Protein AF-A0A9N9GWS0-F1 (afdb_monomer)

Organism: Funneliformis mosseae (NCBI:txid27381)

Secondary structure (DSSP, 8-state):
-HHHHHHHSS-TTTTS--SHHHHHHHHTS---PPPSS-GGGS-HHHHHHHHHHT-SSGGGSPPHHHHHHHHHHHHHHHHTT---HHHHHHHHHHHT----GGGTTTS---------TT-------

Foldseek 3Di:
DVLVCVVAVDDWPNVDDPDPVVVCCCQVVVDGGDDPDDPLLALVVSVVLVCQCSDNDPVSRDDPVVVVVVVVVLVVCVVVVPPDSRNVSVVSSVPVPPPPVVVVVPPDDPDDDPDDPPPPPPPDD

Structure (mmCIF, N/CA/C/O backbone):
data_AF-A0A9N9GWS0-F1
#
_entry.id   AF-A0A9N9GWS0-F1
#
loop_
_atom_site.group_PDB
_atom_site.id
_atom_site.type_symbol
_atom_site.label_atom_id
_atom_site.label_alt_id
_atom_site.label_comp_id
_atom_site.label_asym_id
_atom_site.label_entity_id
_atom_site.label_seq_id
_atom_site.pdbx_PDB_ins_code
_atom_site.Cartn_x
_atom_site.Cartn_y
_atom_site.Cartn_z
_atom_site.occupancy
_atom_site.B_iso_or_equiv
_atom_site.auth_seq_id
_atom_site.auth_comp_id
_atom_site.auth_asym_id
_atom_site.auth_atom_id
_atom_site.pdbx_PDB_model_num
ATOM 1 N N . MET A 1 1 ? -5.347 -4.526 1.841 1.00 88.44 1 MET A N 1
ATOM 2 C CA . MET A 1 1 ? -4.772 -5.153 3.057 1.00 88.44 1 MET A CA 1
ATOM 3 C C . MET A 1 1 ? -3.760 -6.237 2.721 1.00 88.44 1 MET A C 1
ATOM 5 O O . MET A 1 1 ? -2.741 -6.276 3.385 1.00 88.44 1 MET A O 1
ATOM 9 N N . ILE A 1 2 ? -3.976 -7.048 1.679 1.00 91.94 2 ILE A N 1
ATOM 10 C CA . ILE A 1 2 ? -3.027 -8.090 1.239 1.00 91.94 2 ILE A CA 1
ATOM 11 C C . ILE A 1 2 ? -1.607 -7.536 1.034 1.00 91.94 2 ILE A C 1
ATOM 13 O O . ILE A 1 2 ? -0.671 -8.046 1.631 1.00 91.94 2 ILE A O 1
ATOM 17 N N . MET A 1 3 ? -1.458 -6.416 0.316 1.00 93.25 3 MET A N 1
ATOM 18 C CA . MET A 1 3 ? -0.151 -5.766 0.117 1.00 93.25 3 MET A CA 1
ATOM 19 C C . MET A 1 3 ? 0.593 -5.419 1.420 1.00 93.25 3 MET A C 1
ATOM 21 O O . MET A 1 3 ? 1.818 -5.445 1.454 1.00 93.25 3 MET A O 1
ATOM 25 N N . TYR A 1 4 ? -0.130 -5.092 2.497 1.00 93.19 4 TYR A N 1
ATOM 26 C CA . TYR A 1 4 ? 0.483 -4.834 3.804 1.00 93.19 4 TYR A CA 1
ATOM 27 C C . TYR A 1 4 ? 1.026 -6.123 4.4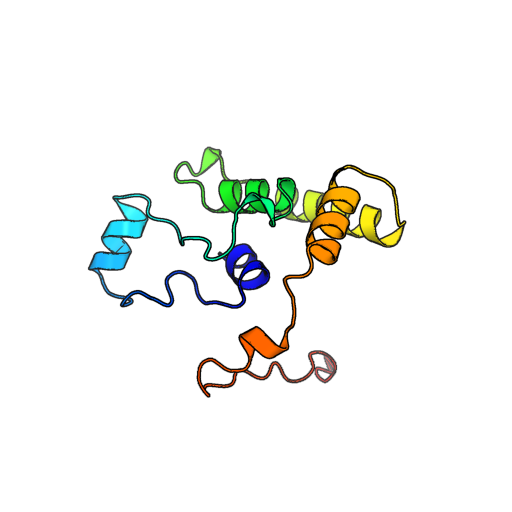27 1.00 93.19 4 TYR A C 1
ATOM 29 O O . TYR A 1 4 ? 2.108 -6.107 5.001 1.00 93.19 4 TYR A O 1
ATOM 37 N N . VAL A 1 5 ? 0.299 -7.235 4.289 1.00 92.56 5 VAL A N 1
ATOM 38 C CA . VAL A 1 5 ? 0.746 -8.549 4.779 1.00 92.56 5 VAL A CA 1
ATOM 39 C C . VAL A 1 5 ? 1.979 -9.005 4.011 1.00 92.56 5 VAL A C 1
ATOM 41 O O . VAL A 1 5 ? 2.948 -9.403 4.635 1.00 92.56 5 VAL A O 1
ATOM 44 N N . VAL A 1 6 ? 1.983 -8.866 2.682 1.00 90.81 6 VAL A N 1
ATOM 45 C CA . VAL A 1 6 ? 3.153 -9.192 1.847 1.00 90.81 6 VAL A CA 1
ATOM 46 C C . VAL A 1 6 ? 4.378 -8.382 2.271 1.00 90.81 6 VAL A C 1
ATOM 48 O O . VAL A 1 6 ? 5.474 -8.919 2.347 1.00 90.81 6 VAL A O 1
ATOM 51 N N . LEU A 1 7 ? 4.186 -7.100 2.586 1.00 88.81 7 LEU A N 1
ATOM 52 C CA . LEU A 1 7 ? 5.281 -6.216 2.968 1.00 88.81 7 LEU A CA 1
ATOM 53 C C . LEU A 1 7 ? 5.806 -6.473 4.389 1.00 88.81 7 LEU A C 1
ATOM 55 O O . LEU A 1 7 ? 6.992 -6.316 4.640 1.00 88.81 7 LEU A O 1
ATOM 59 N N . THR A 1 8 ? 4.921 -6.788 5.337 1.00 86.44 8 THR A N 1
ATOM 60 C CA . THR A 1 8 ? 5.270 -6.825 6.769 1.00 86.44 8 THR A CA 1
ATOM 61 C C . THR A 1 8 ? 5.390 -8.230 7.342 1.00 86.44 8 THR A C 1
ATOM 63 O O . THR A 1 8 ? 5.944 -8.380 8.420 1.00 86.44 8 THR A O 1
ATOM 66 N N . GLY A 1 9 ? 4.807 -9.238 6.692 1.00 88.06 9 GLY A N 1
ATOM 67 C CA . GLY A 1 9 ? 4.606 -10.575 7.256 1.00 88.06 9 GLY A CA 1
ATOM 68 C C . GLY A 1 9 ? 3.513 -10.655 8.331 1.00 88.06 9 GLY A C 1
ATOM 69 O O . GLY A 1 9 ? 3.137 -11.749 8.739 1.00 88.06 9 GLY A O 1
ATOM 70 N N . PHE A 1 10 ? 2.946 -9.527 8.775 1.00 87.81 10 PHE A N 1
ATOM 71 C CA . PHE A 1 10 ? 2.014 -9.487 9.901 1.00 87.81 10 PHE A CA 1
ATOM 72 C C . PHE A 1 10 ? 0.568 -9.237 9.476 1.00 87.81 10 PHE A C 1
ATOM 74 O O . PHE A 1 10 ? 0.261 -8.483 8.546 1.00 87.81 10 PHE A O 1
ATOM 81 N N . LYS A 1 11 ? -0.367 -9.798 10.253 1.00 90.69 11 LYS A N 1
ATOM 82 C CA . LYS A 1 11 ? -1.788 -9.457 10.146 1.00 90.69 11 LYS A CA 1
ATOM 83 C C . LYS A 1 11 ? -1.989 -7.950 10.400 1.00 90.69 11 LYS A C 1
ATOM 85 O O . LYS A 1 11 ? -1.433 -7.406 11.361 1.00 90.69 11 LYS A O 1
ATOM 90 N N . PRO A 1 12 ? -2.830 -7.252 9.613 1.00 91.56 12 PRO A N 1
ATOM 91 C CA . PRO A 1 12 ? -3.168 -5.861 9.884 1.00 91.56 12 PRO A CA 1
ATOM 92 C C . PRO A 1 12 ? -3.698 -5.698 11.309 1.00 91.56 12 PRO A C 1
ATOM 94 O O . PRO A 1 12 ? -4.631 -6.394 11.708 1.00 91.56 12 PRO A O 1
ATOM 97 N N . PHE A 1 13 ? -3.121 -4.753 12.053 1.00 92.94 13 PHE A N 1
ATOM 98 C CA . PHE A 1 13 ? -3.447 -4.501 13.460 1.00 92.94 13 PHE A CA 1
ATOM 99 C C . PHE A 1 13 ? -3.142 -5.661 14.428 1.00 92.94 13 PHE A C 1
ATOM 101 O O . PHE A 1 13 ? -3.750 -5.695 15.490 1.00 92.94 13 PHE A O 1
ATOM 108 N N . HIS A 1 14 ? -2.176 -6.545 14.137 1.00 90.31 14 HIS A N 1
ATOM 109 C CA . HIS A 1 14 ? -1.800 -7.668 15.023 1.00 90.31 14 HIS A CA 1
ATOM 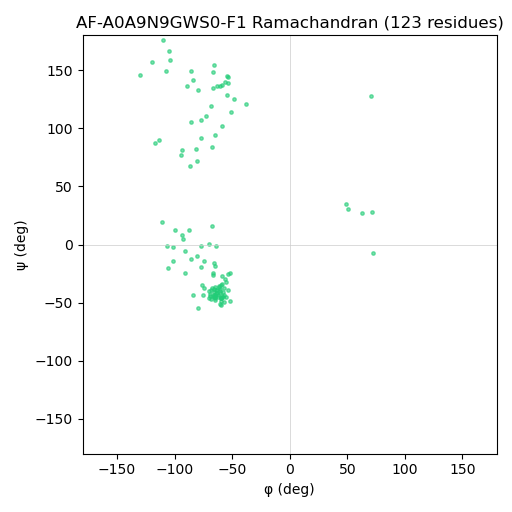110 C C . HIS A 1 14 ? -1.491 -7.271 16.484 1.00 90.31 14 HIS A C 1
ATOM 112 O O . HIS A 1 14 ? -1.673 -8.072 17.389 1.00 90.31 14 HIS A O 1
ATOM 118 N N . THR A 1 15 ? -1.094 -6.019 16.747 1.00 90.00 15 THR A N 1
ATOM 119 C CA . THR A 1 15 ? -0.857 -5.480 18.105 1.00 90.00 15 THR A CA 1
ATOM 120 C C . THR A 1 15 ? -2.105 -4.894 18.782 1.00 90.00 15 THR A C 1
ATOM 122 O O . THR A 1 15 ? -1.997 -4.121 19.746 1.00 90.00 15 THR A O 1
ATOM 125 N N . LYS A 1 16 ? -3.301 -5.130 18.235 1.00 91.56 16 LYS A N 1
ATOM 126 C CA . LYS A 1 16 ? -4.577 -4.600 18.733 1.00 91.56 16 LYS A CA 1
ATOM 127 C C . LYS A 1 16 ? -5.598 -5.721 18.866 1.00 91.56 16 LYS A C 1
ATOM 129 O O . LYS A 1 16 ? -5.660 -6.626 18.044 1.00 91.56 16 LYS A O 1
ATOM 134 N N . ILE A 1 17 ? -6.448 -5.596 19.880 1.00 95.31 17 ILE A N 1
ATOM 135 C CA . ILE A 1 17 ? -7.609 -6.465 20.060 1.00 95.31 17 ILE A CA 1
ATOM 136 C C . ILE A 1 17 ? -8.593 -6.208 18.911 1.00 95.31 17 ILE A C 1
ATOM 138 O O . ILE A 1 17 ? -8.854 -5.058 18.547 1.00 95.31 17 ILE A O 1
ATOM 142 N N . HIS A 1 18 ? -9.113 -7.284 18.321 1.00 94.56 18 HIS A N 1
ATOM 143 C CA . HIS A 1 18 ? -10.063 -7.244 17.210 1.00 94.56 18 HIS A CA 1
ATOM 144 C C . HIS A 1 18 ? -11.507 -7.132 17.722 1.00 94.56 18 HIS A C 1
ATOM 146 O O . HIS A 1 18 ? -12.298 -8.061 17.593 1.00 94.56 18 HIS A O 1
ATOM 152 N N . ASP A 1 19 ? -11.834 -5.986 18.315 1.00 96.81 19 ASP A N 1
ATOM 153 C CA . ASP A 1 19 ? -13.149 -5.687 18.884 1.00 96.81 19 ASP A CA 1
ATOM 154 C C . ASP A 1 19 ? -13.922 -4.619 18.082 1.00 96.81 19 ASP A C 1
ATOM 156 O O . ASP A 1 19 ? -13.431 -4.015 17.118 1.00 96.81 19 ASP A O 1
ATOM 160 N N . SER A 1 20 ? -15.160 -4.357 18.507 1.00 97.19 20 SER A N 1
ATOM 161 C CA . SER A 1 20 ? -16.021 -3.318 17.932 1.00 97.19 20 SER A CA 1
ATOM 162 C C . SER A 1 20 ? -15.401 -1.918 18.004 1.00 97.19 20 SER A C 1
ATOM 164 O O . SER A 1 20 ? -15.686 -1.067 17.158 1.00 97.19 20 SER A O 1
ATOM 166 N N . ASP A 1 21 ? -14.529 -1.650 18.976 1.00 97.25 21 ASP A N 1
ATOM 167 C CA . ASP A 1 21 ? -13.870 -0.353 19.107 1.00 97.25 21 ASP A CA 1
ATOM 168 C C . ASP A 1 21 ? -12.751 -0.169 18.082 1.00 97.25 21 ASP A C 1
ATOM 170 O O . ASP A 1 21 ? -12.560 0.938 17.563 1.00 97.25 21 ASP A O 1
ATOM 174 N N . LEU A 1 22 ? -12.031 -1.235 17.727 1.00 96.00 22 LEU A N 1
ATOM 175 C CA . LEU A 1 22 ? -11.112 -1.225 16.597 1.00 96.00 22 LEU A CA 1
ATOM 176 C C . LEU A 1 22 ? -11.867 -0.974 15.289 1.00 96.00 22 LEU A C 1
ATOM 178 O O . LEU A 1 22 ? -11.430 -0.125 14.507 1.00 96.00 22 LEU A O 1
ATOM 182 N N . VAL A 1 23 ? -13.020 -1.620 15.080 1.00 95.62 23 VAL A N 1
ATOM 183 C CA . VAL A 1 23 ? -13.873 -1.382 13.901 1.00 95.62 23 VAL A CA 1
ATOM 184 C C . VAL A 1 23 ? -14.275 0.091 13.809 1.00 95.62 23 VAL A C 1
ATOM 186 O O . VAL A 1 23 ? -14.042 0.722 12.777 1.00 95.62 23 VAL A O 1
ATOM 189 N N . LYS A 1 24 ? -14.769 0.692 14.901 1.00 97.06 24 LYS A N 1
ATOM 190 C CA . LYS A 1 24 ? -15.094 2.131 14.949 1.00 97.06 24 LYS A CA 1
ATOM 191 C C . LYS A 1 24 ? -13.887 3.000 14.596 1.00 97.06 24 LYS A C 1
ATOM 193 O O . LYS A 1 24 ? -14.010 3.946 13.823 1.00 97.06 24 LYS A O 1
ATOM 198 N N . LYS A 1 25 ? -12.697 2.684 15.118 1.00 96.62 25 LYS A N 1
ATOM 199 C CA . LYS A 1 25 ? -11.464 3.422 14.789 1.00 96.62 25 LYS A CA 1
ATOM 200 C C . LYS A 1 25 ? -11.107 3.295 13.299 1.00 96.62 25 LYS A C 1
ATOM 202 O O . LYS A 1 25 ? -10.670 4.276 12.708 1.00 96.62 25 LYS A O 1
ATOM 207 N N . ILE A 1 26 ? -11.294 2.129 12.681 1.00 94.19 26 ILE A N 1
ATOM 208 C CA . ILE A 1 26 ? -11.002 1.907 11.253 1.00 94.19 26 ILE A CA 1
ATOM 209 C C . ILE A 1 26 ? -12.001 2.643 10.355 1.00 94.19 26 ILE A C 1
ATOM 211 O O . ILE A 1 26 ? -11.587 3.294 9.393 1.00 94.19 26 ILE A O 1
ATOM 215 N N . VAL A 1 27 ? -13.295 2.543 10.663 1.00 93.00 27 VAL A N 1
ATOM 216 C CA . VAL A 1 27 ? -14.377 3.076 9.825 1.00 93.00 27 VAL A CA 1
ATOM 217 C C . VAL A 1 27 ? -14.535 4.581 10.031 1.00 93.00 27 VAL A C 1
ATOM 219 O O . VAL A 1 27 ? -14.424 5.339 9.072 1.00 93.00 27 VAL A O 1
ATOM 222 N N . ILE A 1 28 ? -14.714 5.020 11.280 1.00 94.56 28 ILE A N 1
ATOM 223 C CA . ILE A 1 28 ? -15.062 6.408 11.626 1.00 94.56 28 ILE A CA 1
ATOM 224 C C . ILE A 1 28 ? -13.815 7.289 11.692 1.00 94.56 28 ILE A C 1
ATOM 226 O O . ILE A 1 28 ? -13.820 8.402 11.187 1.00 94.56 28 ILE A O 1
ATOM 230 N N . LYS A 1 29 ? -12.728 6.795 12.301 1.00 94.75 29 LYS A N 1
ATOM 231 C CA . LYS A 1 29 ? -11.467 7.556 12.427 1.00 94.75 29 LYS A CA 1
ATOM 232 C C . LYS A 1 29 ? -10.471 7.263 11.304 1.00 94.75 29 LYS A C 1
ATOM 234 O O . LYS A 1 29 ? -9.312 7.655 11.400 1.00 94.75 29 LYS A O 1
ATOM 239 N N . HIS A 1 30 ? -10.898 6.512 10.289 1.00 94.00 30 HIS A N 1
ATOM 240 C CA . HIS A 1 30 ? -10.099 6.129 9.121 1.00 94.00 30 HIS A CA 1
ATOM 241 C C . HIS A 1 30 ? -8.733 5.521 9.472 1.00 94.00 30 HIS A C 1
ATOM 243 O O . HIS A 1 30 ? -7.768 5.642 8.717 1.00 94.00 30 HIS A O 1
ATOM 249 N N . ARG A 1 31 ? -8.634 4.838 10.620 1.00 94.56 31 ARG A N 1
ATOM 250 C CA . ARG A 1 31 ? -7.375 4.263 11.095 1.00 94.56 31 ARG A CA 1
ATOM 251 C C . ARG A 1 31 ? -6.847 3.234 10.094 1.00 94.56 31 ARG A C 1
ATOM 253 O O . ARG A 1 31 ? -7.604 2.392 9.602 1.00 94.56 31 ARG A O 1
ATOM 260 N N . ARG A 1 32 ? -5.541 3.274 9.825 1.00 94.38 32 ARG A N 1
ATOM 261 C CA . ARG A 1 32 ? -4.806 2.278 9.031 1.00 94.38 32 ARG A CA 1
ATOM 262 C C . ARG A 1 32 ? -3.694 1.630 9.865 1.00 94.38 32 ARG A C 1
ATOM 264 O O . ARG A 1 32 ? -3.315 2.198 10.895 1.00 94.38 32 ARG A O 1
ATOM 271 N N . PRO A 1 33 ? -3.235 0.423 9.494 1.00 92.56 33 PRO A N 1
ATOM 272 C CA . PRO A 1 33 ? -2.078 -0.205 10.121 1.00 92.56 33 PRO A CA 1
ATOM 273 C C . PRO A 1 33 ? -0.850 0.712 10.080 1.00 92.56 33 PRO A C 1
ATOM 275 O O . PRO A 1 33 ? -0.671 1.461 9.123 1.00 92.56 33 PRO A O 1
ATOM 278 N N . LYS A 1 34 ? -0.019 0.653 11.123 1.00 89.25 34 LYS A N 1
ATOM 279 C CA . LYS A 1 34 ? 1.279 1.338 11.142 1.00 89.25 34 LYS A CA 1
ATOM 280 C C . LYS A 1 34 ? 2.339 0.448 10.493 1.00 89.25 34 LYS A C 1
ATOM 282 O O . LYS A 1 34 ? 2.244 -0.775 10.589 1.00 89.25 34 LYS A O 1
ATOM 287 N N . PHE A 1 35 ? 3.332 1.062 9.866 1.00 85.56 35 PHE A N 1
ATOM 288 C CA . PHE A 1 35 ? 4.565 0.381 9.481 1.00 85.56 35 PHE A CA 1
ATOM 289 C C . PHE A 1 35 ? 5.518 0.368 10.683 1.00 85.56 35 PHE A C 1
ATOM 291 O O . PHE A 1 35 ? 5.532 1.324 11.462 1.00 85.56 35 PHE A O 1
ATOM 298 N N . TYR A 1 36 ? 6.240 -0.738 10.869 1.00 79.38 36 TYR A N 1
ATOM 299 C CA . TYR A 1 36 ? 7.192 -0.914 11.977 1.00 79.38 36 TYR A CA 1
ATOM 300 C C . TYR A 1 36 ? 8.649 -0.718 11.546 1.00 79.38 36 TYR A C 1
ATOM 302 O O . TYR A 1 36 ? 9.516 -0.544 12.393 1.00 79.38 36 TYR A O 1
ATOM 310 N N . PHE A 1 37 ? 8.900 -0.705 10.239 1.00 80.94 37 PHE A N 1
ATOM 311 C CA . PHE A 1 37 ? 10.148 -0.269 9.620 1.00 80.94 37 PHE A CA 1
ATOM 312 C C . PHE A 1 37 ? 9.959 1.129 9.004 1.00 80.94 37 PHE A C 1
ATOM 314 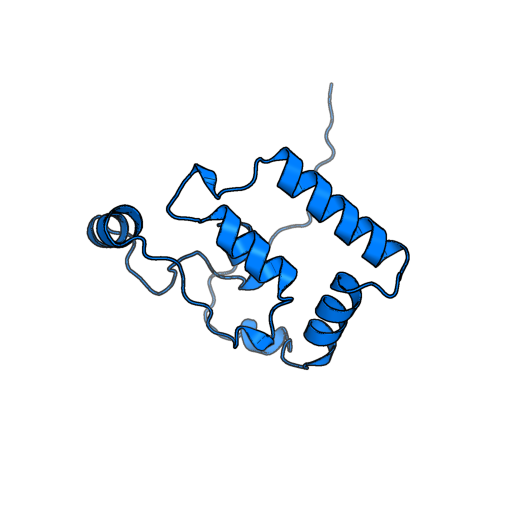O O . PHE A 1 37 ? 8.813 1.527 8.746 1.00 80.94 37 PHE A O 1
ATOM 321 N N . PRO A 1 38 ? 11.052 1.881 8.787 1.00 84.19 38 PRO A N 1
ATOM 322 C CA . PRO A 1 38 ? 11.005 3.194 8.150 1.00 84.19 38 PRO A CA 1
ATOM 323 C C . PRO A 1 38 ? 10.353 3.149 6.762 1.00 84.19 38 PRO A C 1
ATOM 325 O O . PRO A 1 38 ? 10.583 2.222 5.987 1.00 84.19 38 PRO A O 1
ATOM 328 N N . GLU A 1 39 ? 9.533 4.152 6.430 1.00 86.31 39 GLU A N 1
ATOM 329 C CA . GLU A 1 39 ? 8.878 4.200 5.115 1.00 86.31 39 GLU A CA 1
ATOM 330 C C . GLU A 1 39 ? 9.891 4.400 3.975 1.00 86.31 39 GLU A C 1
ATOM 332 O O . GLU A 1 39 ? 9.629 3.947 2.864 1.00 86.31 39 GLU A O 1
ATOM 337 N N . GLU A 1 40 ? 11.056 5.010 4.239 1.00 85.56 40 GLU A N 1
ATOM 338 C CA . GLU A 1 40 ? 12.136 5.170 3.254 1.00 85.56 40 GLU A CA 1
ATOM 339 C C . GLU A 1 40 ? 12.790 3.858 2.792 1.00 85.56 40 GLU A C 1
ATOM 341 O O . GLU A 1 40 ? 13.473 3.851 1.759 1.00 85.56 40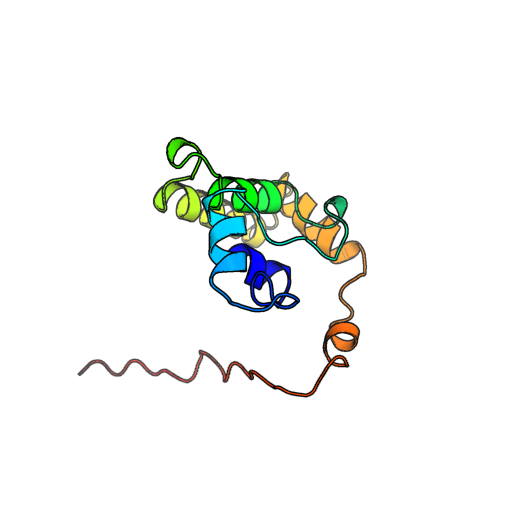 GLU A O 1
ATOM 346 N N . ASP A 1 41 ? 12.569 2.770 3.534 1.00 84.94 41 ASP A N 1
ATOM 347 C CA . ASP A 1 41 ? 13.026 1.427 3.174 1.00 84.94 41 ASP A CA 1
ATOM 348 C C . ASP A 1 41 ? 12.036 0.712 2.252 1.00 84.94 41 ASP A C 1
ATOM 350 O O . ASP A 1 41 ? 12.365 -0.311 1.663 1.00 84.94 41 ASP A O 1
ATOM 354 N N . ILE A 1 42 ? 10.821 1.238 2.098 1.00 89.25 42 ILE A N 1
ATOM 355 C CA . ILE A 1 42 ? 9.799 0.660 1.232 1.00 89.25 42 ILE A CA 1
ATOM 356 C C . ILE A 1 42 ? 9.964 1.267 -0.162 1.00 89.25 42 ILE A C 1
ATOM 358 O O . ILE A 1 42 ? 10.080 2.490 -0.281 1.00 89.25 42 ILE A O 1
ATOM 362 N N . PRO A 1 43 ? 9.888 0.474 -1.247 1.00 92.62 43 PRO A N 1
ATOM 363 C CA . PRO A 1 43 ? 9.742 1.027 -2.586 1.00 92.62 43 PRO A CA 1
ATOM 364 C C . PRO A 1 43 ? 8.570 2.021 -2.616 1.00 92.62 43 PRO A C 1
ATOM 366 O O . PRO A 1 43 ? 7.414 1.645 -2.408 1.00 92.62 43 PRO A O 1
ATOM 369 N N . ASN A 1 44 ? 8.863 3.303 -2.841 1.00 93.88 44 ASN A N 1
ATOM 370 C CA . ASN A 1 44 ? 7.886 4.392 -2.757 1.00 93.88 44 ASN A CA 1
ATOM 371 C C . ASN A 1 44 ? 6.656 4.134 -3.630 1.00 93.88 44 ASN A C 1
ATOM 373 O O . ASN A 1 44 ? 5.533 4.416 -3.221 1.00 93.88 44 ASN A O 1
ATOM 377 N N . ASP A 1 45 ? 6.845 3.578 -4.824 1.00 94.69 45 ASP A N 1
ATOM 378 C CA . ASP A 1 45 ? 5.737 3.268 -5.727 1.00 94.69 45 ASP A CA 1
ATOM 379 C C . ASP A 1 45 ? 4.843 2.137 -5.186 1.00 94.69 45 ASP A C 1
ATOM 381 O O . ASP A 1 45 ? 3.615 2.244 -5.257 1.00 94.69 45 ASP A O 1
ATOM 385 N N . TYR A 1 46 ? 5.424 1.120 -4.538 1.00 94.50 46 TYR A N 1
ATOM 386 C CA . TYR A 1 46 ? 4.672 0.082 -3.824 1.00 94.50 46 TYR A CA 1
ATOM 387 C C . TYR A 1 46 ? 3.903 0.670 -2.636 1.00 94.50 46 TYR A C 1
ATOM 389 O O . TYR A 1 46 ? 2.710 0.406 -2.466 1.00 94.50 46 TYR A O 1
ATOM 397 N N . LEU A 1 47 ? 4.557 1.522 -1.839 1.00 94.00 47 LEU A N 1
ATOM 398 C CA . LEU A 1 47 ? 3.935 2.207 -0.708 1.00 94.00 47 LEU A CA 1
ATOM 399 C C . LEU A 1 47 ? 2.772 3.099 -1.154 1.00 94.00 47 LEU A C 1
ATOM 401 O O . LEU A 1 47 ? 1.717 3.112 -0.519 1.00 94.00 47 LEU A O 1
ATOM 405 N N . ASN A 1 48 ? 2.941 3.816 -2.263 1.00 95.44 48 ASN A N 1
ATOM 406 C CA . ASN A 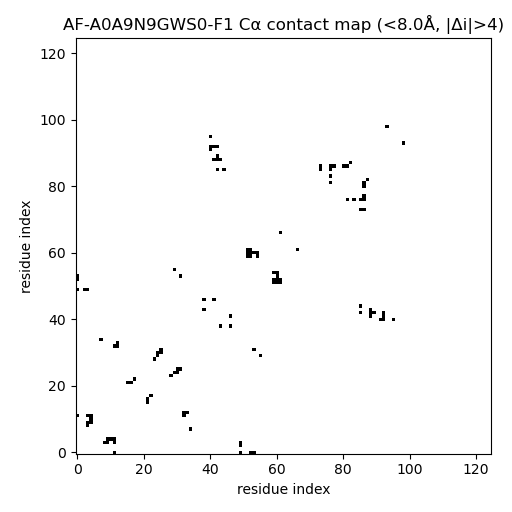1 48 ? 1.909 4.660 -2.851 1.00 95.44 48 ASN A CA 1
ATOM 407 C C . ASN A 1 48 ? 0.717 3.835 -3.338 1.00 95.44 48 ASN A C 1
ATOM 409 O O . ASN A 1 48 ? -0.425 4.191 -3.043 1.00 95.44 48 ASN A O 1
ATOM 413 N N . LEU A 1 49 ? 0.958 2.722 -4.038 1.00 96.50 49 LEU A N 1
ATOM 414 C CA . LEU A 1 49 ? -0.100 1.805 -4.464 1.00 96.50 49 LEU A CA 1
ATOM 415 C C . LEU A 1 49 ? -0.864 1.252 -3.254 1.00 96.50 49 LEU A C 1
ATOM 417 O O . LEU A 1 49 ? -2.089 1.363 -3.188 1.00 96.50 49 LEU A O 1
ATOM 421 N N . LEU A 1 50 ? -0.142 0.762 -2.244 1.00 95.31 50 LEU A N 1
ATOM 422 C CA . LEU A 1 50 ? -0.711 0.279 -0.987 1.00 95.31 50 LEU A CA 1
ATOM 423 C C . LEU A 1 50 ? -1.574 1.366 -0.320 1.00 95.31 50 LEU A C 1
ATOM 425 O O . LEU A 1 50 ? -2.710 1.089 0.084 1.00 95.31 50 LEU A O 1
ATOM 429 N N . LYS A 1 51 ? -1.079 2.612 -0.271 1.00 94.44 51 LYS A N 1
ATOM 430 C CA . LYS A 1 51 ? -1.797 3.767 0.287 1.00 94.44 51 LYS A CA 1
ATOM 431 C C . LYS A 1 51 ? -3.062 4.134 -0.492 1.00 94.44 51 LYS A C 1
ATOM 433 O O . LYS A 1 51 ? -4.071 4.478 0.126 1.00 94.44 51 LYS A O 1
ATOM 438 N N . LYS A 1 52 ? -3.059 4.012 -1.818 1.00 96.19 52 LYS A N 1
ATOM 439 C CA . LYS A 1 52 ? -4.256 4.229 -2.644 1.00 96.19 52 LYS A CA 1
ATOM 440 C C . LYS A 1 52 ? -5.300 3.130 -2.428 1.00 96.19 52 LYS A C 1
ATOM 442 O O . LYS A 1 52 ? -6.465 3.440 -2.190 1.00 96.19 52 LYS A O 1
ATOM 447 N N . CYS A 1 53 ? -4.887 1.861 -2.396 1.00 95.38 53 CYS A N 1
ATOM 448 C CA . CYS A 1 53 ? -5.777 0.703 -2.232 1.00 95.38 53 CYS A CA 1
ATOM 449 C C . CYS A 1 53 ? -6.644 0.746 -0.962 1.00 95.38 53 CYS A C 1
ATOM 451 O O . CYS A 1 53 ? -7.747 0.203 -0.941 1.00 95.38 53 CYS A O 1
ATOM 453 N N . TRP A 1 54 ? -6.172 1.383 0.112 1.00 92.19 54 TRP A N 1
ATOM 454 C CA . TRP A 1 54 ? -6.931 1.529 1.360 1.00 92.19 54 TRP A CA 1
ATOM 455 C C . TRP A 1 54 ? -7.371 2.973 1.648 1.00 92.19 54 TRP A C 1
ATOM 457 O 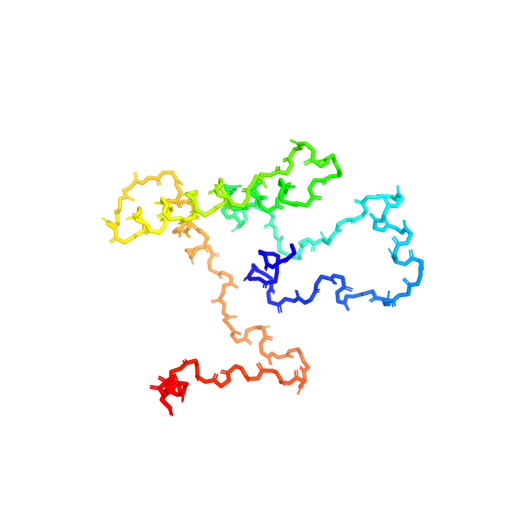O . TRP A 1 54 ? -7.672 3.304 2.802 1.00 92.19 54 TRP A O 1
ATOM 467 N N . SER A 1 55 ? -7.390 3.844 0.633 1.00 94.44 55 SER A N 1
ATOM 468 C CA . SER A 1 55 ? -7.813 5.239 0.782 1.00 94.44 55 SER A CA 1
ATOM 469 C C . SER A 1 55 ? -9.204 5.330 1.413 1.00 94.44 55 SER A C 1
ATOM 471 O O . SER A 1 55 ? -10.068 4.472 1.189 1.00 94.44 55 SER A O 1
ATOM 473 N N . TYR A 1 56 ? -9.421 6.346 2.254 1.00 91.88 56 TYR A N 1
ATOM 474 C CA . TYR A 1 56 ? -10.741 6.585 2.833 1.00 91.88 56 TYR A CA 1
ATOM 475 C C . TYR A 1 56 ? -11.769 6.839 1.731 1.00 91.88 56 TYR A C 1
ATOM 477 O O . TYR A 1 56 ? -12.770 6.126 1.680 1.00 91.88 56 TYR A O 1
ATOM 485 N N . SER A 1 57 ? -11.469 7.773 0.821 1.00 94.12 57 SER A N 1
ATOM 486 C CA . SER A 1 57 ? -12.326 8.054 -0.327 1.00 94.12 57 SER A CA 1
ATOM 487 C C . SER A 1 57 ? -12.309 6.869 -1.295 1.00 94.12 57 SER A C 1
ATOM 489 O O . SER A 1 57 ? -11.238 6.553 -1.827 1.00 94.12 57 SER A O 1
ATOM 491 N N . PRO A 1 58 ? -13.456 6.218 -1.563 1.00 93.38 58 PRO A N 1
ATOM 492 C CA . PRO A 1 58 ? -13.522 5.102 -2.503 1.00 93.38 58 PRO A CA 1
ATOM 493 C C . PRO A 1 58 ? -13.065 5.483 -3.914 1.00 93.38 58 PRO A C 1
ATOM 495 O O . PRO A 1 58 ? -12.409 4.683 -4.564 1.00 93.38 58 PRO A O 1
ATOM 498 N N . SER A 1 59 ? -13.325 6.721 -4.347 1.00 96.06 59 SER A N 1
ATOM 499 C CA . SER A 1 59 ? -12.930 7.232 -5.669 1.00 96.06 59 SER A CA 1
ATOM 500 C C . SER A 1 59 ? -11.418 7.333 -5.889 1.00 96.06 59 SER A C 1
ATOM 502 O O . SER A 1 59 ? -10.972 7.433 -7.024 1.00 96.06 59 SER A O 1
ATOM 504 N N . LEU A 1 60 ? -10.624 7.327 -4.814 1.00 96.00 60 LEU A N 1
ATOM 505 C CA . LEU A 1 60 ? -9.160 7.345 -4.888 1.00 96.00 60 LEU A CA 1
ATOM 506 C C . LEU A 1 60 ? -8.557 5.936 -4.903 1.00 96.00 60 LEU A C 1
ATOM 508 O O . LEU A 1 60 ? -7.337 5.797 -5.013 1.00 96.00 60 LEU A O 1
ATOM 512 N N . ARG A 1 61 ? -9.383 4.898 -4.727 1.00 97.12 61 ARG A N 1
ATOM 513 C CA . ARG A 1 61 ? -8.924 3.515 -4.799 1.00 97.12 61 ARG A CA 1
ATOM 514 C C . ARG A 1 61 ? -8.811 3.124 -6.271 1.00 97.12 61 ARG A C 1
ATOM 516 O O . ARG A 1 61 ? -9.739 3.402 -7.025 1.00 97.12 61 ARG A O 1
ATOM 523 N N . PRO A 1 62 ? -7.695 2.504 -6.677 1.00 97.25 62 PRO A N 1
ATOM 524 C CA . PRO A 1 62 ? -7.554 2.018 -8.034 1.00 97.25 62 PRO A CA 1
ATOM 525 C C . PRO A 1 62 ? -8.536 0.874 -8.277 1.00 97.25 62 PRO A C 1
ATOM 527 O O . PRO A 1 62 ? -8.847 0.101 -7.363 1.00 97.25 62 PRO A O 1
ATOM 530 N N . ASP A 1 63 ? -8.999 0.775 -9.516 1.00 97.00 63 ASP A N 1
ATOM 531 C CA . ASP A 1 63 ? -9.721 -0.395 -9.994 1.00 97.00 63 ASP A CA 1
ATOM 532 C C . ASP A 1 63 ? -8.797 -1.621 -10.015 1.00 97.00 63 ASP A C 1
ATOM 534 O O . ASP A 1 63 ? -7.575 -1.496 -10.138 1.00 97.00 63 ASP A O 1
ATOM 538 N N . ILE A 1 64 ? -9.370 -2.820 -9.907 1.00 96.06 64 ILE A N 1
ATOM 539 C CA . ILE A 1 64 ? -8.575 -4.050 -9.896 1.00 96.06 64 ILE A CA 1
ATOM 540 C C . ILE A 1 64 ? -7.754 -4.219 -11.178 1.00 96.06 64 ILE A C 1
ATOM 542 O O . ILE A 1 64 ? -6.611 -4.660 -11.090 1.00 96.06 64 ILE A O 1
ATOM 546 N N . ASN A 1 65 ? -8.270 -3.795 -12.336 1.00 98.00 65 ASN A N 1
ATOM 547 C CA . ASN A 1 65 ? -7.525 -3.869 -13.591 1.00 98.00 65 ASN A CA 1
ATOM 548 C C . ASN A 1 65 ? -6.310 -2.936 -13.558 1.00 98.00 65 ASN A C 1
ATOM 550 O O . ASN A 1 65 ? -5.211 -3.354 -13.890 1.00 98.00 65 ASN A O 1
ATOM 554 N N . GLN A 1 66 ? -6.460 -1.724 -13.010 1.00 97.50 66 GLN A N 1
ATOM 555 C CA . GLN A 1 66 ? -5.335 -0.796 -12.838 1.00 97.50 66 GLN A CA 1
ATOM 556 C C . GLN A 1 66 ? -4.243 -1.363 -11.922 1.00 97.50 66 GLN A C 1
ATOM 558 O O . GLN A 1 66 ? -3.062 -1.097 -12.131 1.00 97.50 66 GLN A O 1
ATOM 563 N N . ILE A 1 67 ? -4.628 -2.116 -10.885 1.00 97.50 67 ILE A N 1
ATOM 564 C CA . ILE A 1 67 ? -3.669 -2.797 -10.006 1.00 97.50 67 ILE A CA 1
ATOM 565 C C . ILE A 1 67 ? -2.957 -3.913 -10.775 1.00 97.50 67 ILE A C 1
ATOM 567 O O . ILE A 1 67 ? -1.737 -4.013 -10.683 1.00 97.50 67 ILE A O 1
ATOM 571 N N . ILE A 1 68 ? -3.700 -4.745 -11.511 1.00 97.56 68 ILE A N 1
ATOM 572 C CA . ILE A 1 68 ? -3.147 -5.862 -12.287 1.00 97.56 68 ILE A CA 1
ATOM 573 C C . ILE A 1 68 ? -2.163 -5.346 -13.336 1.00 97.56 68 ILE A C 1
ATOM 575 O O . ILE A 1 68 ? -1.021 -5.797 -13.340 1.00 97.56 68 ILE A O 1
ATOM 579 N N . ASP A 1 69 ? -2.568 -4.368 -14.144 1.00 97.94 69 ASP A N 1
ATOM 580 C CA . ASP A 1 69 ? -1.740 -3.789 -15.204 1.00 97.94 69 ASP A CA 1
ATOM 581 C C . ASP A 1 69 ? -0.435 -3.220 -14.632 1.00 97.94 69 ASP A C 1
ATOM 583 O O . ASP A 1 69 ? 0.651 -3.487 -15.142 1.00 97.94 69 ASP A O 1
ATOM 587 N N . LEU A 1 70 ? -0.525 -2.483 -13.518 1.00 97.00 70 LEU A N 1
ATOM 588 C CA . LEU A 1 70 ? 0.641 -1.902 -12.854 1.00 97.00 70 LEU A CA 1
ATOM 589 C C . LEU A 1 70 ? 1.590 -2.974 -12.299 1.00 97.00 70 LEU A C 1
ATOM 591 O O . LEU A 1 70 ? 2.805 -2.848 -12.428 1.00 97.00 70 LEU A O 1
ATOM 595 N N . LEU A 1 71 ? 1.055 -4.021 -11.668 1.00 95.69 71 LEU A N 1
ATOM 596 C CA . LEU A 1 71 ? 1.877 -5.107 -11.132 1.00 95.69 71 LEU A CA 1
ATOM 597 C C . LEU A 1 71 ? 2.520 -5.932 -12.254 1.00 95.69 71 LEU A C 1
ATOM 599 O O . LEU A 1 71 ? 3.683 -6.305 -12.127 1.00 95.69 71 LEU A O 1
ATOM 603 N N . GLN A 1 72 ? 1.8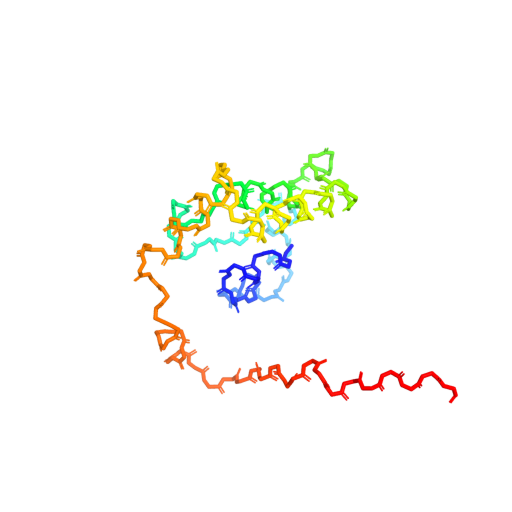06 -6.189 -13.351 1.00 96.44 72 GLN A N 1
ATOM 604 C CA . GLN A 1 72 ? 2.346 -6.878 -14.527 1.00 96.44 72 GLN A CA 1
ATOM 605 C C . GLN A 1 72 ? 3.464 -6.076 -15.196 1.00 96.44 72 GLN A C 1
ATOM 607 O O . GLN A 1 72 ? 4.494 -6.647 -15.556 1.00 96.44 72 GLN A O 1
ATOM 612 N N . ASP A 1 73 ? 3.298 -4.758 -15.311 1.00 95.62 73 ASP A N 1
ATOM 613 C CA . ASP A 1 73 ? 4.338 -3.855 -15.803 1.00 95.62 73 ASP A CA 1
ATOM 614 C C . ASP A 1 73 ? 5.597 -3.923 -14.921 1.00 95.62 73 ASP A C 1
ATOM 616 O O . ASP A 1 73 ? 6.708 -4.102 -15.421 1.00 95.62 73 ASP A O 1
ATOM 620 N N . TRP A 1 74 ? 5.440 -3.886 -13.594 1.00 95.19 74 TRP A N 1
ATOM 621 C CA . TRP A 1 74 ? 6.572 -4.020 -12.671 1.00 95.19 74 TRP A CA 1
ATOM 622 C C . TRP A 1 74 ? 7.280 -5.367 -12.794 1.00 95.19 74 TRP A C 1
ATOM 624 O O . TRP A 1 74 ? 8.509 -5.394 -12.850 1.00 95.19 74 TRP A O 1
ATOM 634 N N . LEU A 1 75 ? 6.526 -6.469 -12.856 1.00 93.00 75 LEU A N 1
ATOM 635 C CA . LEU A 1 75 ? 7.082 -7.813 -13.036 1.00 93.00 75 LEU A CA 1
ATOM 636 C C . LEU A 1 75 ? 7.868 -7.912 -14.347 1.00 93.00 75 LEU A C 1
ATOM 638 O O . LEU A 1 75 ? 9.018 -8.335 -14.340 1.00 93.00 75 LEU A O 1
ATOM 642 N N . THR A 1 76 ? 7.302 -7.401 -15.440 1.00 94.00 76 THR A N 1
ATOM 643 C CA . THR A 1 76 ? 7.960 -7.359 -16.753 1.00 94.00 76 THR A CA 1
ATOM 644 C C . THR A 1 76 ? 9.279 -6.580 -16.693 1.00 94.00 76 THR A C 1
ATOM 646 O O . THR A 1 76 ? 10.304 -7.020 -17.213 1.00 94.00 76 THR A O 1
ATOM 649 N N . GLN A 1 77 ? 9.296 -5.424 -16.022 1.00 92.38 77 GLN A N 1
ATOM 650 C CA . GLN A 1 77 ? 10.512 -4.619 -15.868 1.00 92.38 77 GLN A CA 1
ATOM 651 C C . GLN A 1 77 ? 11.584 -5.317 -15.020 1.00 92.38 77 GLN A C 1
ATOM 653 O O . GLN A 1 77 ? 12.772 -5.208 -15.341 1.00 92.38 77 GLN A O 1
ATOM 658 N N . LEU A 1 78 ? 11.177 -6.026 -13.962 1.00 87.88 78 LEU A N 1
ATOM 659 C CA . LEU A 1 78 ? 12.068 -6.815 -13.109 1.00 87.88 78 LEU A CA 1
ATOM 660 C C . LEU A 1 78 ? 12.668 -8.004 -13.874 1.00 87.88 78 LEU A C 1
ATOM 662 O O . LEU A 1 78 ? 13.884 -8.199 -13.821 1.00 87.88 78 LEU A O 1
ATOM 666 N N . ASP A 1 79 ? 11.857 -8.731 -14.646 1.00 89.00 79 ASP A N 1
ATOM 667 C CA . ASP A 1 79 ? 12.287 -9.892 -15.437 1.00 89.00 79 ASP A CA 1
ATOM 668 C C . ASP A 1 79 ? 13.308 -9.511 -16.514 1.00 89.00 79 ASP A C 1
ATOM 670 O O . ASP A 1 79 ? 14.328 -10.181 -16.697 1.00 89.00 79 ASP A O 1
ATOM 674 N N . HIS A 1 80 ? 13.089 -8.384 -17.193 1.00 88.50 80 HIS A N 1
ATOM 675 C CA . HIS A 1 80 ? 14.021 -7.874 -18.199 1.00 88.50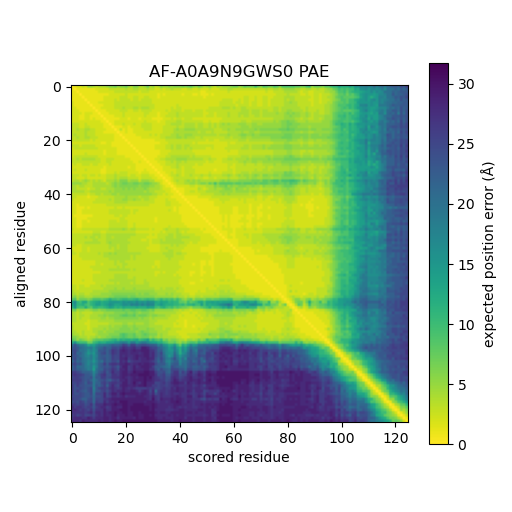 80 HIS A CA 1
ATOM 676 C C . HIS A 1 80 ? 15.263 -7.191 -17.608 1.00 88.50 80 HIS A C 1
ATOM 678 O O . HIS A 1 80 ? 16.123 -6.743 -18.368 1.00 88.50 80 HIS A O 1
ATOM 684 N N . ARG A 1 81 ? 15.382 -7.102 -16.270 1.00 78.50 81 ARG A N 1
ATOM 685 C CA . ARG A 1 81 ? 16.427 -6.331 -15.564 1.00 78.50 81 ARG A CA 1
ATOM 686 C C . ARG A 1 81 ? 16.563 -4.910 -16.114 1.00 78.50 81 ARG A C 1
ATOM 688 O O . ARG A 1 81 ? 17.659 -4.350 -16.186 1.00 78.50 81 ARG A O 1
ATOM 695 N N . SER A 1 82 ? 15.438 -4.327 -16.518 1.00 83.00 82 SER A N 1
ATOM 696 C CA . SER A 1 82 ? 15.395 -2.970 -17.043 1.00 83.00 82 SER A CA 1
ATOM 697 C C . SER A 1 82 ? 15.830 -2.008 -15.939 1.00 83.00 82 SER A C 1
ATOM 699 O O . SER A 1 82 ? 15.392 -2.134 -14.798 1.00 83.00 82 SER A O 1
ATOM 701 N N . SER A 1 83 ? 16.677 -1.024 -16.246 1.00 87.62 83 SER A N 1
ATOM 702 C CA . SER A 1 83 ? 17.055 0.017 -15.276 1.00 87.62 83 SER A CA 1
ATOM 703 C C . SER A 1 83 ? 15.962 1.085 -15.204 1.00 87.62 83 SER A C 1
ATOM 705 O O . SER A 1 83 ? 16.099 2.186 -15.736 1.00 87.62 83 SER A O 1
ATOM 707 N N . THR A 1 84 ? 14.826 0.737 -14.608 1.00 92.12 84 THR A N 1
ATOM 708 C CA . THR A 1 84 ? 13.676 1.625 -14.458 1.00 92.12 84 THR A CA 1
ATOM 709 C C . THR A 1 84 ? 13.578 2.129 -13.028 1.00 92.12 84 THR A C 1
ATOM 711 O O . THR A 1 84 ? 14.209 1.627 -12.097 1.00 92.12 84 THR A O 1
ATOM 714 N N . ARG A 1 85 ? 12.748 3.154 -12.830 1.00 92.12 85 ARG A N 1
ATOM 715 C CA . ARG A 1 85 ? 12.544 3.759 -11.513 1.00 92.12 85 ARG A CA 1
ATOM 716 C C . ARG A 1 85 ? 12.066 2.734 -10.476 1.00 92.12 85 ARG A C 1
ATOM 718 O O . ARG A 1 85 ? 12.449 2.832 -9.312 1.00 92.12 85 ARG A O 1
ATOM 725 N N . ILE A 1 86 ? 11.219 1.782 -10.870 1.00 91.81 86 ILE A N 1
ATOM 726 C CA . ILE A 1 86 ? 10.684 0.768 -9.957 1.00 91.81 86 ILE A CA 1
ATOM 727 C C . ILE A 1 86 ? 11.731 -0.300 -9.617 1.00 91.81 86 ILE A C 1
ATOM 729 O O . ILE A 1 86 ? 11.903 -0.607 -8.439 1.00 91.81 86 ILE A O 1
ATOM 733 N N . THR A 1 87 ? 12.496 -0.798 -10.596 1.00 91.62 87 THR A N 1
ATOM 734 C CA . THR A 1 87 ? 13.537 -1.808 -10.344 1.00 91.62 87 THR A CA 1
ATOM 735 C C . THR A 1 87 ? 14.636 -1.247 -9.449 1.00 91.62 87 THR A C 1
ATOM 737 O O . THR A 1 87 ? 15.037 -1.899 -8.492 1.00 91.62 87 THR A O 1
ATOM 740 N N . GLN A 1 88 ? 15.024 0.016 -9.651 1.00 92.88 88 GLN A N 1
ATOM 741 C CA . GLN A 1 88 ? 15.966 0.720 -8.777 1.00 92.88 88 GLN A CA 1
ATOM 742 C C . GLN A 1 88 ? 15.465 0.834 -7.329 1.00 92.88 88 GLN A C 1
ATOM 744 O O . GLN A 1 88 ? 16.248 0.676 -6.393 1.00 92.88 88 GLN A O 1
ATOM 749 N N . GLN A 1 89 ? 14.169 1.096 -7.122 1.00 92.25 89 GLN A N 1
ATOM 750 C CA . GLN A 1 89 ? 13.585 1.148 -5.777 1.00 92.25 89 GLN A CA 1
ATOM 751 C C . GLN A 1 89 ? 13.606 -0.221 -5.091 1.00 92.25 89 GLN A C 1
ATOM 753 O O . GLN A 1 89 ? 13.960 -0.294 -3.915 1.00 92.25 89 GLN A O 1
ATOM 758 N N . PHE A 1 90 ? 13.264 -1.290 -5.816 1.00 89.50 90 PHE A N 1
ATOM 759 C CA . PHE A 1 90 ? 13.326 -2.653 -5.286 1.00 89.50 90 PHE A CA 1
ATOM 760 C C . PHE A 1 90 ? 14.765 -3.070 -4.962 1.00 89.50 90 PHE A C 1
ATOM 762 O O . PHE A 1 90 ? 15.027 -3.468 -3.832 1.00 89.50 90 PHE A O 1
ATOM 769 N N . SER A 1 91 ? 15.725 -2.853 -5.864 1.00 88.94 91 SER A N 1
ATOM 770 C CA . SER A 1 91 ? 17.138 -3.155 -5.593 1.00 88.94 91 SER A CA 1
ATOM 771 C C . SER A 1 91 ? 17.693 -2.357 -4.411 1.00 88.94 91 SER A C 1
ATOM 773 O O . SER A 1 91 ? 18.441 -2.885 -3.590 1.00 88.94 91 SER A O 1
ATOM 775 N N . LYS A 1 92 ? 17.297 -1.085 -4.258 1.00 89.44 92 LYS A N 1
ATOM 776 C CA . LYS A 1 92 ?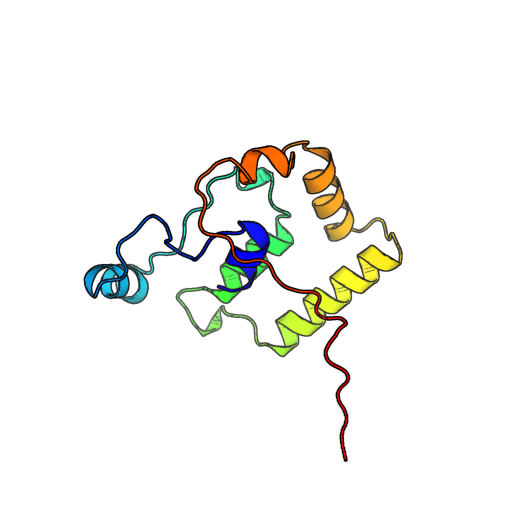 17.664 -0.296 -3.074 1.00 89.44 92 LYS A CA 1
ATOM 777 C C . LYS A 1 92 ? 17.135 -0.942 -1.786 1.00 89.44 92 LYS A C 1
ATOM 779 O O . LYS A 1 92 ? 17.894 -1.059 -0.830 1.00 89.44 92 LYS A O 1
ATOM 784 N N . CYS A 1 93 ? 15.871 -1.367 -1.772 1.00 85.12 93 CYS A N 1
ATOM 785 C CA . CYS A 1 93 ? 15.253 -2.059 -0.636 1.00 85.12 93 CYS A CA 1
ATOM 786 C C . CYS A 1 93 ? 15.956 -3.388 -0.305 1.00 85.12 93 CYS A C 1
ATOM 788 O O . CYS A 1 93 ? 16.089 -3.737 0.863 1.00 85.12 93 CYS A O 1
ATOM 790 N N . GLU A 1 94 ? 16.425 -4.128 -1.311 1.00 84.06 94 GLU A N 1
ATOM 791 C CA . GLU A 1 94 ? 17.177 -5.374 -1.110 1.00 84.06 94 GLU A CA 1
ATOM 792 C C . GLU A 1 94 ? 18.565 -5.107 -0.506 1.00 84.06 94 GLU A C 1
ATOM 794 O O . GLU A 1 94 ? 19.005 -5.793 0.416 1.00 84.06 94 GLU A O 1
ATOM 799 N N . THR A 1 95 ? 19.255 -4.077 -1.002 1.00 81.50 95 THR A N 1
ATOM 800 C CA . THR A 1 95 ? 20.629 -3.738 -0.588 1.00 81.50 95 THR A CA 1
ATOM 801 C C . THR A 1 95 ? 20.724 -3.030 0.765 1.00 81.50 95 THR A C 1
ATOM 803 O O . THR A 1 95 ? 21.792 -3.048 1.373 1.00 81.50 95 THR A O 1
ATOM 806 N N . SER A 1 96 ? 19.639 -2.433 1.276 1.00 72.75 96 SER A N 1
ATOM 807 C CA . SER A 1 96 ? 19.639 -1.719 2.565 1.00 72.75 96 SER A CA 1
ATOM 808 C C . SER A 1 96 ? 19.782 -2.635 3.793 1.00 72.75 96 SER A C 1
ATOM 810 O O . SER A 1 96 ? 19.861 -2.142 4.918 1.00 72.75 96 SER A O 1
ATOM 812 N N . GLY A 1 97 ? 19.896 -3.956 3.598 1.00 59.03 97 GLY A N 1
ATOM 813 C CA . GLY A 1 97 ? 20.512 -4.858 4.574 1.00 59.03 97 GLY A CA 1
ATOM 814 C C . GLY A 1 97 ? 19.703 -5.120 5.848 1.00 59.03 97 GLY A C 1
ATOM 815 O O . GLY A 1 97 ? 20.297 -5.399 6.885 1.00 59.03 97 GLY A O 1
ATOM 816 N N . ARG A 1 98 ? 18.365 -5.046 5.802 1.00 55.75 98 ARG A N 1
ATOM 817 C CA . ARG A 1 98 ? 17.492 -5.338 6.964 1.00 55.75 98 ARG A CA 1
ATOM 818 C C . ARG A 1 98 ? 16.725 -6.656 6.908 1.00 55.75 98 ARG A C 1
ATOM 820 O O . ARG A 1 98 ? 16.040 -6.991 7.867 1.00 55.75 98 ARG A O 1
ATOM 827 N N . ALA A 1 99 ? 16.863 -7.433 5.840 1.00 54.09 99 ALA A N 1
ATOM 828 C CA . ALA A 1 99 ? 16.389 -8.809 5.838 1.00 54.09 99 ALA A CA 1
ATOM 829 C C . ALA A 1 99 ? 17.549 -9.727 6.231 1.00 54.09 99 ALA A C 1
ATOM 831 O O . ALA A 1 99 ? 18.182 -10.330 5.370 1.00 54.09 99 ALA A O 1
ATOM 832 N N . ASN A 1 100 ? 17.822 -9.853 7.533 1.00 47.78 100 ASN A N 1
ATOM 833 C CA . ASN A 1 100 ? 18.134 -11.186 8.017 1.00 47.78 100 ASN A CA 1
ATOM 834 C C . ASN A 1 100 ? 16.781 -11.835 8.325 1.00 47.78 100 ASN A C 1
ATOM 836 O O . ASN A 1 100 ? 16.150 -11.468 9.317 1.00 47.78 100 ASN A O 1
ATOM 840 N N . PRO A 1 101 ? 16.291 -12.765 7.487 1.00 48.06 101 PRO A N 1
ATOM 841 C CA . PRO A 1 101 ? 15.054 -13.485 7.766 1.00 48.06 101 PRO A CA 1
ATOM 842 C C . PRO A 1 101 ? 15.083 -14.150 9.147 1.00 48.06 101 PRO A C 1
ATOM 844 O O . PRO A 1 101 ? 14.031 -14.321 9.750 1.00 48.06 101 PRO A O 1
ATOM 847 N N . LEU A 1 102 ? 16.275 -14.463 9.679 1.00 46.31 102 LEU A N 1
ATOM 848 C CA . LEU A 1 102 ? 16.454 -15.035 11.013 1.00 46.31 102 LEU A CA 1
ATOM 849 C C . LEU A 1 102 ? 16.060 -14.082 12.153 1.00 46.31 102 LEU A C 1
ATOM 851 O O . LEU A 1 102 ? 15.656 -14.580 13.193 1.00 46.31 102 LEU A O 1
ATOM 855 N N . ASP A 1 103 ? 16.069 -12.757 11.971 1.00 51.19 103 ASP A N 1
ATOM 856 C CA . ASP A 1 103 ? 15.609 -11.818 13.014 1.00 51.19 103 ASP A CA 1
ATOM 857 C C . ASP A 1 103 ? 14.070 -11.794 13.145 1.00 51.19 103 ASP A C 1
ATOM 859 O O . ASP A 1 103 ? 13.531 -11.309 14.139 1.00 51.19 103 ASP A O 1
ATOM 863 N N . ILE A 1 104 ? 13.348 -12.355 12.165 1.00 50.84 104 ILE A N 1
ATOM 864 C CA . ILE A 1 104 ? 11.880 -12.472 12.154 1.00 50.84 104 ILE A CA 1
ATOM 865 C C . ILE A 1 104 ? 11.426 -13.807 12.783 1.00 50.84 104 ILE A C 1
ATOM 867 O O . ILE A 1 104 ? 10.325 -13.889 13.320 1.00 50.84 104 ILE A O 1
ATOM 871 N N . TYR A 1 105 ? 12.280 -14.841 12.777 1.00 47.78 105 TYR A N 1
ATOM 872 C CA . TYR A 1 105 ? 11.964 -16.192 13.273 1.00 47.78 105 TYR A CA 1
ATOM 873 C C . TYR A 1 105 ? 12.049 -16.367 14.802 1.00 47.78 105 TYR A C 1
ATOM 875 O O . TYR A 1 105 ? 11.614 -17.400 15.303 1.00 47.78 105 TYR A O 1
ATOM 883 N N . TYR A 1 106 ? 12.577 -15.396 15.556 1.00 48.75 106 TYR A N 1
ATOM 884 C CA . TYR A 1 106 ? 12.755 -15.517 17.016 1.00 48.75 106 TYR A CA 1
ATOM 885 C C . TYR A 1 106 ? 11.677 -14.819 17.864 1.00 48.75 106 TYR A C 1
ATOM 887 O O . TYR A 1 106 ? 11.851 -14.683 19.073 1.00 48.75 106 TYR A O 1
ATOM 895 N N . LEU A 1 107 ? 10.557 -14.390 17.271 1.00 45.16 107 LEU A N 1
ATOM 896 C CA . LEU A 1 107 ? 9.424 -13.819 18.007 1.00 45.16 107 LEU A CA 1
ATOM 897 C C . LEU A 1 107 ? 8.170 -14.698 17.840 1.00 45.16 107 LEU A C 1
ATOM 899 O O . LEU A 1 107 ? 7.341 -14.458 16.968 1.00 45.16 107 LEU A O 1
ATOM 903 N N . ASP A 1 108 ? 8.084 -15.676 18.744 1.00 35.81 108 ASP A N 1
ATOM 904 C CA . ASP A 1 108 ? 6.945 -16.511 19.161 1.00 35.81 108 ASP A CA 1
ATOM 905 C C . ASP A 1 108 ? 6.383 -17.594 18.202 1.00 35.81 108 ASP A C 1
ATOM 907 O O . ASP A 1 108 ? 6.030 -17.373 17.047 1.00 35.81 108 ASP A O 1
ATOM 911 N N . GLU A 1 109 ? 6.283 -18.804 18.769 1.00 43.78 109 GLU A N 1
ATOM 912 C CA . GLU A 1 109 ? 6.155 -20.154 18.188 1.00 43.78 109 GLU A CA 1
ATOM 913 C C . GLU A 1 109 ? 4.859 -20.545 17.437 1.00 43.78 109 GLU A C 1
ATOM 915 O O . GLU A 1 109 ? 4.672 -21.725 17.147 1.00 43.78 109 GLU A O 1
ATOM 920 N N . ASP A 1 110 ? 3.972 -19.644 17.019 1.00 38.91 110 ASP A N 1
ATOM 921 C CA . ASP A 1 110 ? 2.732 -20.076 16.339 1.00 38.91 110 ASP A CA 1
ATOM 922 C C . ASP A 1 110 ? 2.865 -20.073 14.807 1.00 38.91 110 ASP A C 1
ATOM 924 O O . ASP A 1 110 ? 2.393 -19.200 14.077 1.00 38.91 110 ASP A O 1
ATOM 928 N N . SER A 1 111 ? 3.553 -21.113 14.334 1.00 38.19 111 SER A N 1
ATOM 929 C CA . SER A 1 111 ? 3.828 -21.456 12.937 1.00 38.19 111 SER A CA 1
ATOM 930 C C . SER A 1 111 ? 2.607 -21.429 11.989 1.00 38.19 111 SER A C 1
ATOM 932 O O . SER A 1 111 ? 1.635 -22.166 12.150 1.00 38.19 111 SER A O 1
ATOM 934 N N . TYR A 1 112 ? 2.707 -20.663 10.896 1.00 39.09 112 TYR A N 1
ATOM 935 C CA . TYR A 1 112 ? 1.976 -20.932 9.652 1.00 39.09 112 TYR A CA 1
ATOM 936 C C . TYR A 1 112 ? 2.993 -21.302 8.572 1.00 39.09 112 TYR A C 1
ATOM 938 O O . TYR A 1 112 ? 3.525 -20.448 7.862 1.00 39.09 112 TYR A O 1
ATOM 946 N N . TYR A 1 113 ? 3.285 -22.597 8.459 1.00 42.25 113 TYR A N 1
ATOM 947 C CA . TYR A 1 113 ? 3.986 -23.130 7.298 1.00 42.25 113 TYR A CA 1
ATOM 948 C C . TYR A 1 113 ? 3.021 -23.128 6.107 1.00 42.25 113 TYR A C 1
ATOM 950 O O . TYR A 1 113 ? 2.078 -23.920 6.059 1.00 42.25 113 TYR A O 1
ATOM 958 N N . SER A 1 114 ? 3.274 -22.267 5.118 1.00 37.16 114 SER A N 1
ATOM 959 C CA . SER A 1 114 ? 2.761 -22.484 3.765 1.00 37.16 114 SER A CA 1
ATOM 960 C C . SER A 1 114 ? 3.429 -23.747 3.229 1.00 37.16 114 SER A C 1
ATOM 962 O O . SER A 1 114 ? 4.542 -23.682 2.714 1.00 37.16 114 SER A O 1
ATOM 964 N N . LYS A 1 115 ? 2.776 -24.904 3.376 1.00 36.19 115 LYS A N 1
ATOM 965 C CA . LYS A 1 115 ? 3.143 -26.090 2.597 1.00 36.19 115 LYS A CA 1
ATOM 966 C C . LYS A 1 115 ? 3.132 -25.715 1.115 1.00 36.19 115 LYS A C 1
ATOM 968 O O . LYS A 1 115 ? 2.263 -24.965 0.672 1.00 36.19 115 LYS A O 1
ATOM 973 N N . ASP A 1 116 ? 4.124 -26.223 0.399 1.00 33.03 116 ASP A N 1
ATOM 974 C CA . ASP A 1 116 ? 4.386 -25.986 -1.013 1.00 33.03 116 ASP A CA 1
ATOM 975 C C . ASP A 1 116 ? 3.114 -25.897 -1.873 1.00 33.03 116 ASP A C 1
ATOM 977 O O . ASP A 1 116 ? 2.343 -26.855 -1.999 1.00 33.03 116 ASP A O 1
ATOM 981 N N . LEU A 1 117 ? 2.941 -24.752 -2.541 1.00 46.94 117 LEU A N 1
ATOM 982 C CA . LEU A 1 117 ? 1.905 -24.518 -3.558 1.00 46.94 117 LEU A CA 1
ATOM 983 C C . LEU A 1 117 ? 2.076 -25.405 -4.810 1.00 46.94 117 LEU A C 1
ATOM 985 O O . LEU A 1 117 ? 1.255 -25.346 -5.720 1.00 46.94 117 LEU A O 1
ATOM 989 N N . THR A 1 118 ? 3.109 -26.250 -4.870 1.00 40.72 118 THR A N 1
ATOM 990 C CA . THR A 1 118 ? 3.404 -27.155 -5.992 1.00 40.72 118 THR A CA 1
ATOM 991 C C . THR A 1 118 ? 2.814 -28.563 -5.844 1.00 40.72 118 THR A C 1
ATOM 993 O O . THR A 1 118 ? 3.035 -29.395 -6.720 1.00 40.72 118 THR A O 1
ATOM 996 N N . SER A 1 119 ? 2.021 -28.849 -4.802 1.00 40.22 119 SER A N 1
ATOM 997 C CA . SER A 1 119 ? 1.368 -30.166 -4.640 1.00 40.22 119 SER A CA 1
ATOM 998 C C . SER A 1 119 ? -0.115 -30.228 -5.038 1.00 40.22 119 SER A C 1
ATOM 1000 O O . SER A 1 119 ? -0.691 -31.315 -5.061 1.00 40.22 119 SER A O 1
ATOM 1002 N N . CYS A 1 120 ? -0.740 -29.119 -5.448 1.00 39.28 120 CYS A N 1
ATOM 1003 C CA . CYS A 1 120 ? -2.065 -29.169 -6.071 1.00 39.28 120 CYS A CA 1
ATOM 1004 C C . CYS A 1 120 ? -1.939 -29.537 -7.555 1.00 39.28 120 CYS A C 1
ATOM 1006 O O . CYS A 1 120 ? -1.991 -28.677 -8.433 1.00 39.28 120 CYS A O 1
ATOM 1008 N N . GLN A 1 121 ? -1.812 -30.834 -7.841 1.00 38.56 121 GLN A N 1
ATOM 1009 C CA . GLN A 1 121 ? -2.296 -31.366 -9.112 1.00 38.56 121 GLN A CA 1
ATOM 1010 C C . GLN A 1 121 ? -3.799 -31.066 -9.193 1.00 38.56 121 GLN A C 1
ATOM 1012 O O . GLN A 1 121 ? -4.617 -31.713 -8.540 1.00 38.56 121 GLN A O 1
ATOM 1017 N N . LEU A 1 122 ? -4.161 -30.043 -9.969 1.00 42.41 122 LEU A N 1
ATOM 1018 C CA . LEU A 1 122 ? -5.526 -29.831 -10.437 1.00 42.41 122 LEU A CA 1
ATOM 1019 C C . LEU A 1 122 ? -5.866 -30.964 -11.410 1.00 42.41 122 LEU A C 1
ATOM 1021 O O . LEU A 1 122 ? -5.727 -30.818 -12.622 1.00 42.41 122 LEU A O 1
ATOM 1025 N N . ASN A 1 123 ? -6.298 -32.104 -10.878 1.00 32.91 123 ASN A N 1
ATOM 1026 C CA . ASN A 1 123 ? -6.981 -33.108 -11.678 1.00 32.91 123 ASN A CA 1
ATOM 1027 C C . ASN A 1 123 ? -8.414 -32.618 -11.901 1.00 32.91 123 ASN A C 1
ATOM 1029 O O . ASN A 1 123 ? -9.303 -32.851 -11.087 1.00 32.91 123 ASN A O 1
ATOM 1033 N N . PHE A 1 124 ? -8.615 -31.895 -13.000 1.00 35.94 124 PHE A N 1
ATOM 1034 C CA . PHE A 1 124 ? -9.919 -31.835 -13.642 1.00 35.94 124 PHE A CA 1
ATOM 1035 C C . PHE A 1 124 ? -10.108 -33.137 -14.417 1.00 35.94 124 PHE A C 1
ATOM 1037 O O . PHE A 1 124 ? -9.432 -33.327 -15.426 1.00 35.94 124 PHE A O 1
ATOM 1044 N N . LEU A 1 125 ? -10.976 -34.012 -13.904 1.00 37.00 125 LEU A N 1
ATOM 1045 C CA . LEU A 1 125 ? -11.963 -34.839 -14.614 1.00 37.00 125 LEU A CA 1
ATOM 1046 C C . LEU A 1 125 ? -12.814 -35.589 -13.580 1.00 37.00 125 LEU A C 1
ATOM 1048 O O . LEU A 1 125 ? -12.221 -36.237 -12.690 1.00 37.00 125 LEU A O 1
#

Mean predicted aligned error: 10.34 Å

Sequence (125 aa):
MIMYVVLTGFKPFHTKIHDSDLVKKIVIKHRRPKFYFPEEDIPNDYLNLLKKCWSYSPSLRPDINQIIDLLQDWLTQLDHRSSTRITQQFSKCETSGRANPLDIYYLDEDSYYSKDLTSCQLNFL

pLDDT: mean 80.64, std 21.26, range [32.91, 98.0]

InterPro domains:
  IPR000719 Protein kinase domain [PS50011] (1-75)
  IPR011009 Protein kinase-like domain superfamily [SSF56112] (1-81)

Solvent-accessible surface area (backbone atoms only — not comparable to full-atom values): 8049 Å² total; per-residue (Å²): 109,68,67,54,30,75,73,66,75,43,64,85,50,72,94,51,75,95,46,74,67,48,49,46,38,37,68,77,66,60,52,72,71,80,78,92,62,66,70,88,59,45,34,62,69,59,52,50,51,52,52,26,66,68,38,83,56,69,88,60,30,70,53,72,63,60,52,49,55,53,52,51,51,51,51,52,38,51,75,69,66,44,96,41,77,65,44,51,34,49,52,48,42,65,68,68,68,77,81,55,70,68,77,65,72,76,71,76,92,81,80,80,80,80,71,70,86,84,72,73,77,82,75,85,128

Radius of gyration: 17.62 Å; Cα contacts (8 Å, |Δi|>4): 61; chains: 1; bounding box: 37×43×38 Å

Nearest PDB structures (foldseek):
  6v34-assembly1_A  TM=7.925E-01  e=1.192E-01  Homo sapiens
  7shv-assembly1_B  TM=8.142E-01  e=2.487E-01  Homo sapiens
  3tv6-assembly1_A  TM=7.357E-01  e=2.069E-01  Homo sapiens
  3tv4-assembly1_A  TM=7.308E-01  e=2.644E-01  Homo sapiens
  3soa-assembly1_A  TM=5.068E-01  e=6.626E-01  Homo sapiens